Protein AF-A0A347ZSC9-F1 (afdb_monomer)

Organism: NCBI:txid913107

Secondary structure (DSSP, 8-state):
-------EEEEEEEEEE-SSEEEEE-TT--EEEEEHHHHHHHHHTT----TT-EEEEEEEEETTEEEEEEEEETTTTEEEE-B-TTS-BGGGG----

Mean predicted aligned error: 4.64 Å

Nearest PDB structures (foldseek):
  3d0f-assembly1_B  TM=7.060E-01  e=1.639E-01  Nitrosomonas europaea ATCC 19718
  5j3b-assembly1_A  TM=5.467E-01  e=3.364E-02  Acinetobacte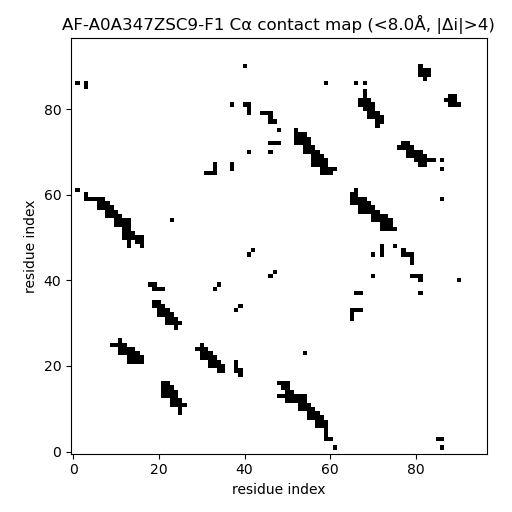r baumannii
  4q66-assembly1_A  TM=6.803E-01  e=3.830E-01  Saccharomyces cerevisiae R008
  5okz-assembly4_b  TM=5.439E-01  e=1.764E+00  Saccharomyces cerevisiae S288C
  4oo1-assembly1_H  TM=4.674E-01  e=1.489E+00  Saccharomyces cerevisiae S288C

Radius of gyration: 12.97 Å; Cα contacts (8 Å, |Δi|>4): 194; chains: 1; bounding box: 41×22×35 Å

pLDDT: mean 91.07, std 13.17, range [44.0, 98.69]

Solvent-accessible surface area (backbone atoms only — not comparable to full-atom values): 5690 Å² total; per-residue (Å²): 128,84,72,79,86,54,83,45,76,48,61,28,31,28,72,41,68,63,94,60,36,37,33,28,33,32,95,85,71,50,76,50,64,42,41,63,70,62,32,47,48,34,47,74,69,66,51,75,84,52,67,73,33,40,32,39,36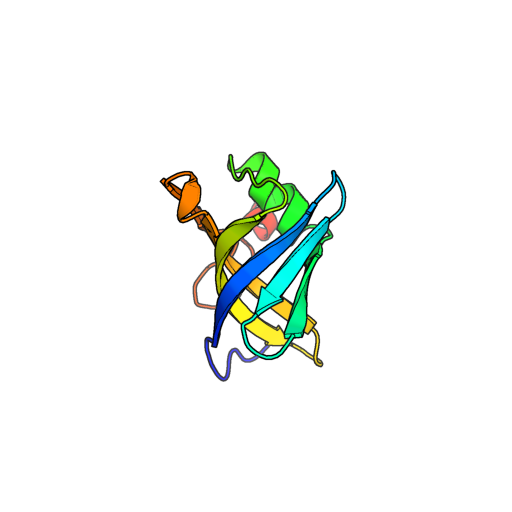,32,26,33,68,57,99,85,41,67,47,68,25,32,46,32,27,65,72,76,75,44,75,38,74,47,26,43,98,79,66,51,50,64,77,72,71,81,82,81,132

Foldseek 3Di:
DFAQPDKDKAKFFFQDDDQFWTWTAGPVRDIAIDGDPQSNVCVVQPDDDDGGFIKMFIAGDDPNHTQTQKIARPRVRDIDGQADPRSHGPVVPPPDD

Sequence (97 aa):
MAEVDAIYVIDGTVEFVDGDQMVIVDENNTRTIVENRAWRYAIEAGFNATINDRVQLSGFYDEGVFEAISLDNITRNITVRIREDSGRPLWAGGGER

Structure (mmCIF, N/CA/C/O backbone):
data_AF-A0A347ZSC9-F1
#
_entry.id   AF-A0A347ZSC9-F1
#
loop_
_atom_site.group_PDB
_atom_site.id
_atom_site.type_symbol
_atom_site.label_atom_id
_atom_site.label_alt_id
_atom_site.label_comp_id
_atom_site.label_asym_id
_atom_site.label_entity_id
_atom_site.label_seq_id
_atom_site.pdbx_PDB_ins_code
_atom_site.Cartn_x
_atom_site.Cartn_y
_atom_site.Cartn_z
_atom_site.occupancy
_atom_site.B_iso_or_equiv
_atom_site.auth_seq_id
_atom_site.auth_comp_id
_atom_site.auth_asym_id
_atom_site.auth_atom_id
_atom_site.pdbx_PDB_model_num
ATOM 1 N N . MET A 1 1 ? -0.201 -1.783 -24.516 1.00 48.72 1 MET A N 1
ATOM 2 C CA . MET A 1 1 ? -0.823 -2.758 -23.599 1.00 48.72 1 MET A CA 1
ATOM 3 C C . MET A 1 1 ? 0.274 -3.042 -22.599 1.00 48.72 1 MET A C 1
ATOM 5 O O . MET A 1 1 ? 1.314 -3.486 -23.060 1.00 48.72 1 MET A O 1
ATOM 9 N N . ALA A 1 2 ? 0.139 -2.614 -21.341 1.00 52.97 2 ALA A N 1
ATOM 10 C CA . ALA A 1 2 ? 1.178 -2.869 -20.342 1.00 52.97 2 ALA A CA 1
ATOM 11 C C . ALA A 1 2 ? 1.374 -4.389 -20.249 1.00 52.97 2 ALA A C 1
ATOM 13 O O . ALA A 1 2 ? 0.395 -5.119 -20.070 1.00 52.97 2 ALA A O 1
ATOM 14 N N . GLU A 1 3 ? 2.592 -4.860 -20.499 1.00 55.28 3 GLU A N 1
ATOM 15 C CA . GLU A 1 3 ? 2.951 -6.268 -20.364 1.00 55.28 3 GLU A CA 1
ATOM 16 C C . GLU A 1 3 ? 3.299 -6.491 -18.893 1.00 55.28 3 GLU A C 1
ATOM 18 O O . GLU A 1 3 ? 4.218 -5.876 -18.357 1.00 55.28 3 GLU A O 1
ATOM 23 N N . VAL A 1 4 ? 2.497 -7.298 -18.197 1.00 64.19 4 VAL A N 1
ATOM 24 C CA . VAL A 1 4 ? 2.780 -7.657 -16.804 1.00 64.19 4 VAL A CA 1
ATOM 25 C C . VAL A 1 4 ? 3.843 -8.752 -16.843 1.00 64.19 4 VAL A C 1
ATOM 27 O O . VAL A 1 4 ? 3.521 -9.937 -16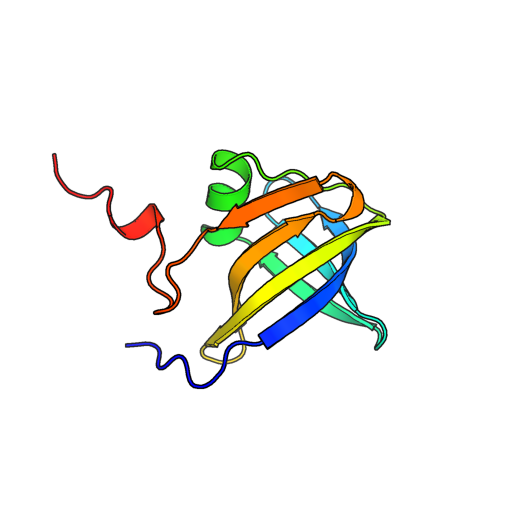.861 1.00 64.19 4 VAL A O 1
ATOM 30 N N . ASP A 1 5 ? 5.109 -8.347 -16.908 1.00 69.88 5 ASP A N 1
ATOM 31 C CA . ASP A 1 5 ? 6.245 -9.275 -16.990 1.00 69.88 5 AS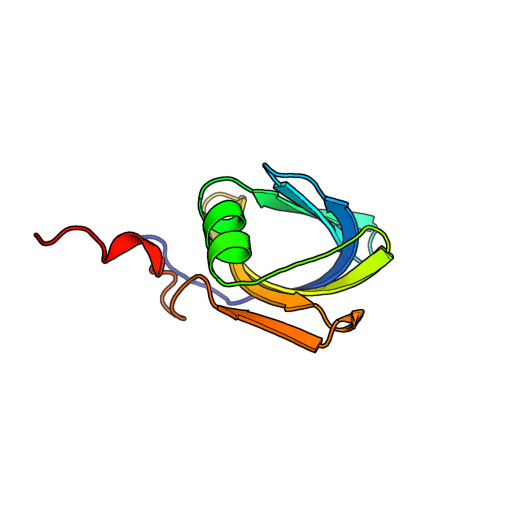P A CA 1
ATOM 32 C C . ASP A 1 5 ? 6.449 -10.067 -15.693 1.00 69.88 5 ASP A C 1
ATOM 34 O O . ASP A 1 5 ? 6.864 -11.228 -15.708 1.00 69.88 5 ASP A O 1
ATOM 38 N N . ALA A 1 6 ? 6.144 -9.444 -14.552 1.00 84.00 6 ALA A N 1
ATOM 39 C CA . ALA A 1 6 ? 6.238 -10.057 -13.237 1.00 84.00 6 ALA A CA 1
ATOM 40 C C . ALA A 1 6 ? 5.318 -9.366 -12.226 1.00 84.00 6 ALA A C 1
ATOM 42 O O . ALA A 1 6 ? 5.161 -8.143 -12.231 1.00 84.00 6 ALA A O 1
ATOM 43 N N . ILE A 1 7 ? 4.756 -10.167 -11.319 1.00 90.62 7 ILE A N 1
ATOM 44 C CA . ILE A 1 7 ? 4.075 -9.672 -10.125 1.00 90.62 7 ILE A CA 1
ATOM 45 C C . ILE A 1 7 ? 5.094 -9.566 -8.997 1.00 90.62 7 ILE A C 1
ATOM 47 O O . ILE A 1 7 ? 5.760 -10.543 -8.652 1.00 90.62 7 ILE A O 1
ATOM 51 N N . TYR A 1 8 ? 5.176 -8.384 -8.406 1.00 93.62 8 TYR A N 1
ATOM 52 C CA . TYR A 1 8 ? 5.988 -8.087 -7.240 1.00 93.62 8 TYR A CA 1
ATOM 53 C C . TYR A 1 8 ? 5.101 -8.042 -6.004 1.00 93.62 8 TYR A C 1
ATOM 55 O O . TYR A 1 8 ? 3.984 -7.524 -6.048 1.00 93.62 8 TYR A O 1
ATOM 63 N N . VAL A 1 9 ? 5.625 -8.572 -4.903 1.00 96.25 9 VAL A N 1
ATOM 64 C CA . VAL A 1 9 ? 5.024 -8.465 -3.574 1.00 96.25 9 VAL A CA 1
ATOM 65 C C . VAL A 1 9 ? 5.951 -7.608 -2.726 1.00 96.25 9 VAL A C 1
ATOM 67 O O . VAL A 1 9 ? 7.143 -7.896 -2.638 1.00 96.25 9 VAL A O 1
ATOM 70 N N . ILE A 1 10 ? 5.408 -6.535 -2.158 1.00 97.19 10 ILE A N 1
ATOM 71 C CA . ILE A 1 10 ? 6.145 -5.547 -1.373 1.00 97.19 10 ILE A CA 1
ATOM 72 C C . ILE A 1 10 ? 5.547 -5.519 0.027 1.00 97.19 10 ILE A C 1
ATOM 74 O O . ILE A 1 10 ? 4.413 -5.078 0.216 1.00 97.19 10 ILE A O 1
ATOM 78 N N . ASP A 1 11 ? 6.322 -5.971 1.005 1.00 98.12 11 ASP A N 1
ATOM 79 C CA . ASP A 1 11 ? 6.005 -5.821 2.420 1.00 98.12 11 ASP A CA 1
ATOM 80 C C . ASP A 1 11 ? 6.562 -4.490 2.934 1.00 98.12 11 ASP A C 1
ATOM 82 O O . ASP A 1 11 ? 7.717 -4.139 2.685 1.00 98.12 11 ASP A O 1
ATOM 86 N N . GLY A 1 12 ? 5.750 -3.738 3.672 1.00 98.06 12 GLY A N 1
ATOM 87 C CA . GLY A 1 12 ? 6.173 -2.441 4.178 1.00 98.06 12 GLY A CA 1
ATOM 88 C C . GLY A 1 12 ? 5.356 -1.929 5.350 1.00 98.06 12 GLY A C 1
ATOM 89 O O . GLY A 1 12 ? 4.379 -2.529 5.801 1.00 98.06 12 GLY A O 1
ATOM 90 N N . THR A 1 13 ? 5.794 -0.786 5.863 1.00 98.69 13 THR A N 1
ATOM 91 C CA . THR A 1 13 ? 5.092 -0.031 6.900 1.00 98.69 13 THR A CA 1
ATOM 92 C C . THR A 1 13 ? 4.620 1.294 6.329 1.00 98.69 13 THR A C 1
ATOM 94 O O . THR A 1 13 ? 5.365 1.961 5.616 1.00 98.69 13 THR A O 1
ATOM 97 N N . VAL A 1 14 ? 3.393 1.696 6.643 1.00 98.62 14 VAL A N 1
ATOM 98 C CA . VAL A 1 14 ? 2.847 2.987 6.210 1.00 98.62 14 VAL A CA 1
ATOM 99 C C . VAL A 1 14 ? 3.625 4.117 6.880 1.00 98.62 14 VAL A C 1
ATOM 101 O O . VAL A 1 14 ? 3.578 4.276 8.101 1.00 98.62 14 VAL A O 1
ATOM 104 N N . GLU A 1 15 ? 4.328 4.907 6.076 1.00 98.56 15 GLU A N 1
ATOM 105 C CA . GLU A 1 15 ? 5.073 6.093 6.510 1.00 98.56 15 GLU A CA 1
ATOM 106 C C . GLU A 1 15 ? 4.184 7.343 6.454 1.00 98.56 15 GLU A C 1
ATOM 108 O O . GLU A 1 15 ? 4.257 8.211 7.324 1.00 98.56 15 GLU A O 1
ATOM 113 N N . PHE A 1 16 ? 3.304 7.414 5.453 1.00 98.25 16 PHE A N 1
ATOM 114 C CA . PHE A 1 16 ? 2.399 8.535 5.227 1.00 98.25 16 PHE A CA 1
ATOM 115 C C . PHE A 1 16 ? 1.096 8.058 4.579 1.00 98.25 16 PHE A C 1
ATOM 117 O O . PHE A 1 16 ? 1.098 7.125 3.778 1.00 98.25 16 PHE A O 1
ATOM 124 N N . VAL A 1 17 ? -0.022 8.701 4.915 1.00 98.00 17 VAL A N 1
ATOM 125 C CA . VAL A 1 17 ? -1.318 8.447 4.277 1.00 98.00 17 VAL A CA 1
ATOM 126 C C . VAL A 1 17 ? -2.219 9.674 4.389 1.00 98.00 17 VAL A C 1
ATOM 128 O O . VAL A 1 17 ? -2.346 10.260 5.466 1.00 98.00 17 VAL A O 1
ATOM 131 N N . ASP A 1 18 ? -2.860 10.039 3.284 1.00 96.06 18 ASP A N 1
ATOM 132 C CA . ASP A 1 18 ? -3.898 11.064 3.215 1.00 96.06 18 ASP A CA 1
ATOM 133 C C . ASP A 1 18 ? -4.990 10.687 2.188 1.00 96.06 18 ASP A C 1
ATOM 135 O O . ASP A 1 18 ? -5.145 9.523 1.806 1.00 96.06 18 ASP A O 1
ATOM 139 N N . GLY A 1 19 ? -5.814 11.658 1.784 1.00 92.81 19 GLY A N 1
ATOM 140 C CA . GLY A 1 19 ? -6.887 11.438 0.810 1.00 92.81 19 GLY A CA 1
ATOM 141 C C . GLY A 1 19 ? -6.409 11.200 -0.628 1.00 92.81 19 GLY A C 1
ATOM 142 O O . GLY A 1 19 ? -7.183 10.690 -1.437 1.00 92.81 19 GLY A O 1
ATOM 143 N N . ASP A 1 20 ? -5.159 11.533 -0.944 1.00 95.19 20 ASP A N 1
ATOM 144 C CA . ASP A 1 20 ? -4.606 11.533 -2.299 1.00 95.19 20 ASP A CA 1
ATOM 145 C C . ASP A 1 20 ? -3.582 10.409 -2.516 1.00 95.19 20 ASP A C 1
ATOM 147 O O . ASP A 1 20 ? -3.485 9.880 -3.629 1.00 95.19 20 ASP A O 1
ATOM 151 N N . GLN A 1 21 ? -2.877 9.984 -1.462 1.00 97.12 21 GLN A N 1
ATOM 152 C CA . GLN A 1 21 ? -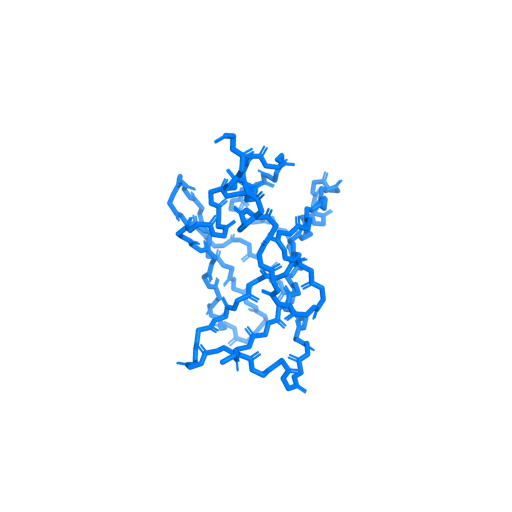1.883 8.916 -1.541 1.00 97.12 21 GLN A CA 1
ATOM 153 C C . GLN A 1 21 ? -1.652 8.162 -0.225 1.00 97.12 21 GLN A C 1
ATOM 155 O O . GLN A 1 21 ? -1.914 8.643 0.879 1.00 97.12 21 GLN A O 1
ATOM 160 N N . MET A 1 22 ? -1.042 6.989 -0.361 1.00 98.12 22 MET A N 1
ATOM 161 C CA . MET A 1 22 ? -0.379 6.252 0.708 1.00 98.12 22 MET A CA 1
ATOM 162 C C . MET A 1 22 ? 1.080 6.005 0.321 1.00 98.12 22 MET A C 1
ATOM 164 O O . MET A 1 22 ? 1.363 5.576 -0.796 1.00 98.12 22 MET A O 1
ATOM 168 N N . VAL A 1 23 ? 1.998 6.227 1.259 1.00 98.38 23 VAL A N 1
ATOM 169 C CA . VAL A 1 23 ? 3.422 5.915 1.113 1.00 98.38 23 VAL A CA 1
ATOM 170 C C . VAL A 1 23 ? 3.791 4.842 2.121 1.00 98.38 23 VAL A C 1
ATOM 172 O O . VAL A 1 23 ? 3.543 4.989 3.323 1.00 98.38 23 VAL A O 1
ATOM 175 N N . ILE A 1 24 ? 4.406 3.774 1.629 1.00 98.50 24 ILE A N 1
ATOM 176 C CA . ILE A 1 24 ? 4.956 2.704 2.454 1.00 98.50 24 ILE A CA 1
ATOM 177 C C . ILE A 1 24 ? 6.473 2.700 2.339 1.00 98.50 24 ILE A C 1
ATOM 179 O O . ILE A 1 24 ? 7.018 3.061 1.295 1.00 98.50 24 ILE A O 1
ATOM 183 N N . VAL A 1 25 ? 7.140 2.266 3.399 1.00 98.44 25 VAL A N 1
ATOM 184 C CA . VAL A 1 25 ? 8.581 2.035 3.429 1.00 98.44 25 VAL A CA 1
ATOM 185 C C . VAL A 1 25 ? 8.857 0.561 3.723 1.00 98.44 25 VAL A C 1
ATOM 187 O O . VAL A 1 25 ? 8.260 -0.010 4.642 1.00 98.44 25 VAL A O 1
ATOM 190 N N . ASP A 1 26 ? 9.713 -0.061 2.916 1.00 96.88 26 ASP A N 1
ATOM 191 C CA . ASP A 1 26 ? 10.155 -1.446 3.104 1.00 96.88 26 ASP A CA 1
ATOM 192 C C . ASP A 1 26 ? 11.352 -1.547 4.077 1.00 96.88 26 ASP A C 1
ATOM 194 O O . ASP A 1 26 ? 11.838 -0.549 4.618 1.00 96.88 26 ASP A O 1
ATOM 198 N N . GLU A 1 27 ? 11.859 -2.761 4.305 1.00 95.69 27 GLU A N 1
ATOM 199 C CA . GLU A 1 27 ? 13.023 -2.998 5.175 1.00 95.69 27 GLU A CA 1
ATOM 200 C C . GLU A 1 27 ? 14.340 -2.389 4.655 1.00 95.69 27 GLU A C 1
ATOM 202 O O . GLU A 1 27 ? 15.272 -2.160 5.429 1.00 95.69 27 GLU A O 1
ATOM 207 N N . ASN A 1 28 ? 14.412 -2.086 3.358 1.00 96.12 28 ASN A N 1
ATOM 208 C CA . ASN A 1 28 ? 15.566 -1.485 2.695 1.00 96.12 28 ASN A CA 1
ATOM 209 C C . ASN A 1 28 ? 15.487 0.052 2.658 1.00 96.12 28 ASN A C 1
ATOM 211 O O . ASN A 1 28 ? 16.365 0.695 2.082 1.00 96.12 28 ASN A O 1
ATOM 215 N N . ASN A 1 29 ? 14.483 0.655 3.306 1.00 95.88 29 ASN A N 1
ATOM 216 C CA . ASN A 1 29 ? 14.156 2.084 3.239 1.00 95.88 29 ASN A CA 1
ATOM 217 C C . ASN A 1 29 ? 13.727 2.564 1.839 1.00 95.88 29 ASN A C 1
ATOM 219 O O . ASN A 1 29 ? 13.825 3.755 1.528 1.00 95.88 29 ASN A O 1
ATOM 223 N N . THR A 1 30 ? 13.230 1.662 0.996 1.00 95.88 30 THR A N 1
ATOM 224 C CA . THR A 1 30 ? 12.636 2.009 -0.295 1.00 95.88 30 THR A CA 1
ATOM 225 C C . THR A 1 30 ? 11.196 2.444 -0.086 1.00 95.88 30 THR A C 1
ATOM 227 O O . THR A 1 30 ? 10.414 1.760 0.577 1.00 95.88 30 THR A O 1
ATOM 230 N N . ARG A 1 31 ? 10.830 3.586 -0.674 1.00 97.31 31 ARG A N 1
ATOM 231 C CA . ARG A 1 31 ? 9.462 4.104 -0.633 1.00 97.31 31 ARG A CA 1
ATOM 232 C C . ARG A 1 31 ? 8.670 3.637 -1.842 1.00 97.31 31 ARG A C 1
ATOM 234 O O . ARG A 1 31 ? 9.114 3.821 -2.972 1.00 97.31 31 ARG A O 1
ATOM 241 N N . THR A 1 32 ? 7.477 3.110 -1.596 1.00 97.44 32 THR A N 1
ATOM 242 C CA . THR A 1 32 ? 6.486 2.807 -2.635 1.00 97.44 32 THR A CA 1
ATOM 243 C C . THR A 1 32 ? 5.248 3.660 -2.400 1.00 97.44 32 THR A C 1
ATOM 245 O O . THR A 1 32 ? 4.758 3.749 -1.273 1.00 97.44 32 THR A O 1
ATOM 248 N N . ILE A 1 33 ? 4.761 4.302 -3.460 1.00 97.62 33 ILE A N 1
ATOM 249 C CA . ILE A 1 33 ? 3.623 5.222 -3.417 1.00 97.62 33 ILE A CA 1
ATOM 250 C C . ILE A 1 33 ? 2.439 4.563 -4.121 1.00 97.62 33 ILE A C 1
ATOM 252 O O . ILE A 1 33 ? 2.578 4.033 -5.221 1.00 97.62 33 ILE A O 1
ATOM 256 N N . VAL A 1 34 ? 1.271 4.607 -3.484 1.00 97.00 34 VAL A N 1
ATOM 257 C CA . VAL A 1 34 ? -0.016 4.263 -4.091 1.00 97.00 34 VAL A CA 1
ATOM 258 C C . VAL A 1 34 ? -0.858 5.530 -4.113 1.00 97.00 34 VAL A C 1
ATOM 260 O O . VAL A 1 34 ? -1.216 6.052 -3.061 1.00 97.00 34 VAL A O 1
ATOM 263 N N . GLU A 1 35 ? -1.175 6.030 -5.303 1.00 95.81 35 GLU A N 1
ATOM 264 C CA . GLU A 1 35 ? -1.804 7.344 -5.490 1.00 95.81 35 GLU A CA 1
ATOM 265 C C . GLU A 1 35 ? -2.880 7.333 -6.595 1.00 95.81 35 GLU A C 1
ATOM 267 O O . GLU A 1 35 ? -3.262 6.288 -7.142 1.00 95.81 35 GLU A O 1
ATOM 272 N N . ASN A 1 36 ? -3.401 8.516 -6.929 1.00 93.25 36 ASN A N 1
ATOM 273 C CA . ASN A 1 36 ? -4.306 8.755 -8.053 1.00 93.25 36 ASN A CA 1
ATOM 274 C C . ASN A 1 36 ? -5.568 7.872 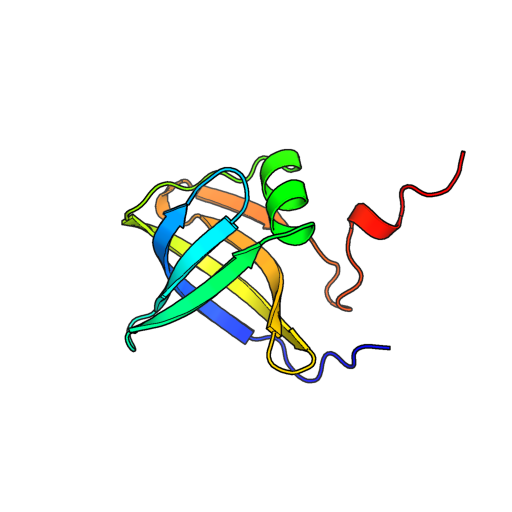-8.027 1.00 93.25 36 ASN A C 1
ATOM 276 O O . ASN A 1 36 ? -6.309 7.819 -7.044 1.00 93.25 36 ASN A O 1
ATOM 280 N N . ARG A 1 37 ? -5.922 7.255 -9.163 1.00 94.31 37 ARG A N 1
ATOM 281 C CA . ARG A 1 37 ? -7.165 6.483 -9.284 1.00 94.31 37 ARG A CA 1
ATOM 282 C C . ARG A 1 37 ? -7.082 5.145 -8.551 1.00 94.31 37 ARG A C 1
ATOM 284 O O . ARG A 1 37 ? -8.108 4.714 -8.035 1.00 94.31 37 ARG A O 1
ATOM 291 N N . ALA A 1 38 ? -5.892 4.550 -8.459 1.00 94.69 38 ALA A N 1
ATOM 292 C CA . ALA A 1 38 ? -5.661 3.317 -7.715 1.00 94.69 38 ALA A CA 1
ATOM 293 C C . ALA A 1 38 ? -5.955 3.515 -6.221 1.00 94.69 38 ALA A C 1
ATOM 295 O O . ALA A 1 38 ? -6.749 2.768 -5.650 1.00 94.69 38 ALA A O 1
ATOM 296 N N . TRP A 1 39 ? -5.405 4.576 -5.620 1.00 96.62 39 TRP A N 1
ATOM 297 C CA . TRP A 1 39 ? -5.655 4.902 -4.214 1.00 96.62 39 TRP A CA 1
ATOM 298 C C . TRP A 1 39 ? -7.118 5.242 -3.934 1.00 96.62 39 TRP A C 1
ATOM 300 O O . TRP A 1 39 ? -7.734 4.666 -3.038 1.00 96.62 39 TRP A O 1
ATOM 310 N N . ARG A 1 40 ? -7.717 6.117 -4.753 1.00 95.62 40 ARG A N 1
ATOM 311 C CA . ARG A 1 40 ? -9.136 6.473 -4.603 1.00 95.62 40 ARG A CA 1
ATOM 312 C C . ARG A 1 40 ? -10.043 5.250 -4.675 1.00 95.62 40 ARG A C 1
ATOM 314 O O . ARG A 1 40 ? -10.926 5.105 -3.839 1.00 95.62 40 ARG A O 1
ATOM 321 N N . TYR A 1 41 ? -9.800 4.357 -5.633 1.00 96.31 41 TYR A N 1
ATOM 322 C CA . TYR A 1 41 ? -10.576 3.128 -5.751 1.00 96.31 41 TYR A CA 1
ATOM 323 C C . TYR A 1 41 ? -10.363 2.193 -4.552 1.00 96.31 41 TYR A C 1
ATOM 325 O O . TYR A 1 41 ? -11.319 1.584 -4.088 1.00 96.31 41 TYR A O 1
ATOM 333 N N . ALA A 1 42 ? -9.144 2.100 -4.008 1.00 97.25 42 ALA A N 1
ATOM 334 C CA . ALA A 1 42 ? -8.886 1.323 -2.797 1.00 97.25 42 ALA A CA 1
ATOM 335 C C . ALA A 1 42 ? -9.710 1.828 -1.603 1.00 97.25 42 ALA A C 1
ATOM 337 O O . ALA A 1 42 ? -10.357 1.025 -0.930 1.00 97.25 42 ALA A O 1
ATOM 338 N N . ILE A 1 43 ? -9.736 3.148 -1.370 1.00 96.94 43 ILE A N 1
ATOM 339 C CA . ILE A 1 43 ? -10.560 3.762 -0.316 1.00 96.94 43 ILE A CA 1
ATOM 340 C C . ILE A 1 43 ? -12.051 3.489 -0.570 1.00 96.94 43 ILE A C 1
ATOM 342 O O . ILE A 1 43 ? -12.758 3.056 0.338 1.00 96.94 43 ILE A O 1
ATOM 346 N N . GLU A 1 44 ? -12.530 3.699 -1.803 1.00 95.75 44 GLU A N 1
ATOM 347 C CA . GLU A 1 44 ? -13.917 3.413 -2.213 1.00 95.75 44 GLU A CA 1
ATOM 348 C C . GLU A 1 44 ? -14.290 1.933 -1.986 1.00 95.75 44 GLU A C 1
ATOM 350 O O . GLU A 1 44 ? -15.422 1.629 -1.608 1.00 95.75 44 GLU A O 1
ATOM 355 N N . ALA A 1 45 ? -13.333 1.018 -2.166 1.00 95.56 45 ALA A N 1
ATOM 356 C CA . ALA A 1 45 ? -13.479 -0.419 -1.939 1.00 95.56 45 ALA A CA 1
ATOM 357 C C . ALA A 1 45 ? -13.370 -0.834 -0.456 1.00 95.56 45 ALA A C 1
ATOM 359 O O . ALA A 1 45 ? -13.486 -2.020 -0.147 1.00 95.56 45 ALA A O 1
ATOM 360 N N . GLY A 1 46 ? -13.168 0.116 0.463 1.00 96.81 46 GLY A N 1
ATOM 361 C CA . GLY A 1 46 ? -13.128 -0.125 1.907 1.00 96.81 46 GLY A CA 1
ATOM 362 C C . GLY A 1 46 ? -11.730 -0.304 2.497 1.00 96.81 46 GLY A C 1
ATOM 363 O O . GLY A 1 46 ? -11.611 -0.683 3.664 1.00 96.81 46 GLY A O 1
ATOM 364 N N . PHE A 1 47 ? -10.667 -0.028 1.737 1.00 98.00 47 PHE A N 1
ATOM 365 C CA . PHE A 1 47 ? -9.319 -0.016 2.292 1.00 98.00 47 PHE A CA 1
ATOM 366 C C . PHE A 1 47 ? -9.138 1.150 3.261 1.00 98.00 47 PHE A C 1
ATOM 368 O O . PHE A 1 47 ? -9.580 2.274 3.020 1.00 98.00 47 PHE A O 1
ATOM 375 N N . ASN A 1 48 ? -8.435 0.889 4.357 1.00 96.50 48 ASN A N 1
ATOM 376 C CA . ASN A 1 48 ? -8.021 1.912 5.300 1.00 96.50 48 ASN A CA 1
ATOM 377 C C . ASN A 1 48 ? -6.642 1.568 5.855 1.00 96.50 48 ASN A C 1
ATOM 379 O O . ASN A 1 48 ? -6.335 0.402 6.109 1.00 96.50 48 ASN A O 1
ATOM 383 N N . ALA A 1 49 ? -5.834 2.598 6.078 1.00 97.38 49 ALA A N 1
ATOM 384 C CA . ALA A 1 49 ? -4.526 2.478 6.688 1.00 97.38 49 ALA A CA 1
ATOM 385 C C . ALA A 1 49 ? -4.215 3.706 7.547 1.00 97.38 49 ALA A C 1
ATOM 387 O O . ALA A 1 49 ? -4.741 4.795 7.313 1.00 97.38 49 ALA A O 1
ATOM 388 N N . THR A 1 50 ? -3.357 3.521 8.544 1.00 98.06 50 THR A N 1
ATOM 389 C CA . THR A 1 50 ? -2.748 4.601 9.330 1.00 98.06 50 THR A CA 1
ATOM 390 C C . THR A 1 50 ? -1.238 4.449 9.368 1.00 98.06 50 THR A C 1
ATOM 392 O O . THR A 1 50 ? -0.725 3.346 9.201 1.00 98.06 50 THR A O 1
ATOM 395 N N . ILE A 1 51 ? -0.528 5.547 9.638 1.00 98.38 51 ILE A N 1
ATOM 396 C CA . ILE A 1 51 ? 0.924 5.530 9.868 1.00 98.38 51 ILE A CA 1
ATOM 397 C C . ILE A 1 51 ? 1.275 4.441 10.898 1.00 98.38 51 ILE A C 1
ATOM 399 O O . ILE A 1 51 ? 0.606 4.326 11.928 1.00 98.38 51 ILE A O 1
ATOM 403 N N . ASN A 1 52 ? 2.340 3.684 10.623 1.00 98.38 52 ASN A N 1
ATOM 404 C CA . ASN A 1 52 ? 2.817 2.491 11.340 1.00 98.38 52 ASN A CA 1
ATOM 405 C C . ASN A 1 52 ? 2.040 1.182 11.108 1.00 98.38 52 ASN A C 1
ATOM 407 O O . ASN A 1 52 ? 2.396 0.160 11.701 1.00 98.38 52 ASN A O 1
ATOM 411 N N . ASP A 1 53 ? 1.023 1.157 10.246 1.00 98.62 53 ASP A N 1
ATOM 412 C CA . ASP A 1 53 ? 0.416 -0.112 9.839 1.00 98.62 53 ASP A CA 1
ATOM 413 C C . ASP A 1 53 ? 1.380 -0.945 9.004 1.00 98.62 53 ASP A C 1
ATOM 415 O O . ASP A 1 53 ? 2.068 -0.416 8.131 1.00 98.62 53 ASP A O 1
ATOM 419 N N . ARG A 1 54 ? 1.370 -2.262 9.227 1.00 98.50 54 ARG A N 1
ATOM 420 C CA . ARG A 1 54 ? 2.027 -3.223 8.347 1.00 98.50 54 ARG A CA 1
ATOM 421 C C . ARG A 1 54 ? 1.094 -3.552 7.203 1.00 98.50 54 ARG A C 1
ATOM 423 O O . ARG A 1 54 ? -0.053 -3.951 7.427 1.00 98.50 54 ARG A O 1
ATOM 430 N N . VAL A 1 55 ? 1.609 -3.412 5.995 1.00 98.50 55 VAL A N 1
ATOM 431 C CA . VAL A 1 55 ? 0.869 -3.668 4.769 1.00 98.50 55 VAL A CA 1
ATOM 432 C C . VAL A 1 55 ? 1.700 -4.523 3.824 1.00 98.50 55 VAL A C 1
ATOM 434 O O . VAL A 1 55 ? 2.929 -4.497 3.862 1.00 98.50 55 VAL A O 1
ATOM 437 N N . GLN A 1 56 ? 1.009 -5.261 2.972 1.00 98.44 56 GLN A N 1
ATOM 438 C CA . GLN A 1 56 ? 1.581 -5.987 1.856 1.00 98.44 56 GLN A CA 1
ATOM 439 C C . GLN A 1 56 ? 0.876 -5.517 0.586 1.00 98.44 56 GLN A C 1
ATOM 441 O O . GLN A 1 56 ? -0.351 -5.437 0.534 1.00 98.44 56 GLN A O 1
ATOM 446 N N . LEU A 1 57 ? 1.651 -5.138 -0.422 1.00 97.88 57 LEU A N 1
ATOM 447 C CA . LEU A 1 57 ? 1.136 -4.729 -1.722 1.00 97.88 57 LEU A CA 1
ATOM 448 C C . LEU A 1 57 ? 1.519 -5.787 -2.746 1.00 97.88 57 LEU A C 1
ATOM 450 O O . LEU A 1 57 ? 2.655 -6.258 -2.743 1.00 97.88 57 LEU A O 1
ATOM 454 N N . SER A 1 58 ? 0.608 -6.119 -3.654 1.00 97.06 58 SER A N 1
ATOM 455 C CA . SER A 1 58 ? 0.957 -6.841 -4.878 1.00 97.06 58 SER A CA 1
ATOM 456 C C . SER A 1 58 ? 0.759 -5.933 -6.081 1.00 97.06 58 SER A C 1
ATOM 458 O O . SER A 1 58 ? -0.165 -5.118 -6.094 1.00 97.06 58 SER A O 1
ATOM 460 N N . GLY A 1 59 ? 1.618 -6.037 -7.088 1.00 95.50 59 GLY A N 1
ATOM 461 C CA . GLY A 1 59 ? 1.554 -5.165 -8.257 1.00 95.50 59 GLY A CA 1
ATOM 462 C C . GLY A 1 59 ? 2.623 -5.471 -9.291 1.00 95.50 59 GLY A C 1
ATOM 463 O O . GLY A 1 59 ? 3.288 -6.501 -9.227 1.00 95.50 59 GLY A O 1
ATOM 464 N N . PHE A 1 60 ? 2.788 -4.568 -10.244 1.00 93.69 60 PHE A N 1
ATOM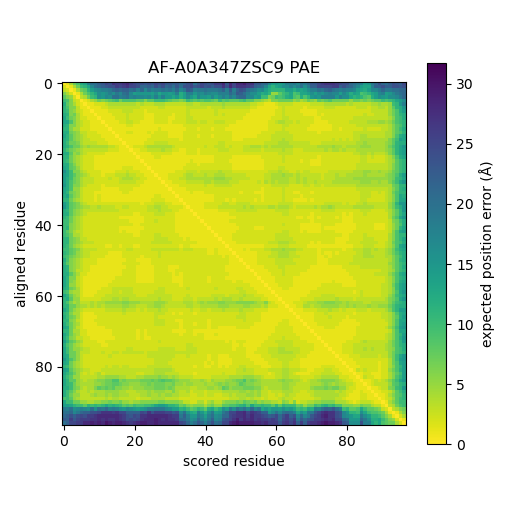 465 C CA . PHE A 1 60 ? 3.814 -4.636 -11.282 1.00 93.69 60 PHE A CA 1
ATOM 466 C C . PHE A 1 60 ? 4.401 -3.249 -11.527 1.00 93.69 60 PHE A C 1
ATOM 468 O O . PHE A 1 60 ? 3.837 -2.254 -11.079 1.00 93.69 60 PHE A O 1
ATOM 475 N N . TYR A 1 61 ? 5.537 -3.181 -12.215 1.00 91.19 61 TYR A N 1
ATOM 476 C CA . TYR A 1 61 ? 6.106 -1.907 -12.645 1.00 91.19 61 TYR A CA 1
ATOM 477 C C . TYR A 1 61 ? 5.751 -1.639 -14.106 1.00 91.19 61 TYR A C 1
ATOM 479 O O . TYR A 1 61 ? 6.014 -2.481 -14.960 1.00 91.19 61 TYR A O 1
ATOM 487 N N . ASP A 1 62 ? 5.198 -0.461 -14.387 1.00 89.00 62 ASP A N 1
ATOM 488 C CA . ASP A 1 62 ? 4.940 0.049 -15.737 1.00 89.00 62 ASP A CA 1
ATOM 489 C C . ASP A 1 62 ? 5.674 1.381 -15.889 1.00 89.00 62 ASP A C 1
ATOM 491 O O . ASP A 1 62 ? 5.482 2.298 -15.094 1.00 89.00 62 ASP A O 1
ATOM 495 N N . GLU A 1 63 ? 6.613 1.458 -16.834 1.00 89.69 63 GLU A N 1
ATOM 496 C CA . GLU A 1 63 ? 7.467 2.641 -17.048 1.00 89.69 63 GLU A CA 1
ATOM 497 C C . GLU A 1 63 ? 8.154 3.179 -15.764 1.00 89.69 63 GLU A C 1
ATOM 499 O O . GLU A 1 63 ? 8.427 4.370 -15.627 1.00 89.69 63 GLU A O 1
ATOM 504 N N . GLY A 1 64 ? 8.463 2.287 -14.813 1.00 87.94 64 GLY A N 1
ATOM 505 C CA . GLY A 1 64 ? 9.099 2.626 -13.531 1.00 87.94 64 GLY A CA 1
ATOM 506 C C . GLY A 1 64 ? 8.133 3.060 -12.421 1.00 87.94 64 GLY A C 1
ATOM 507 O O . GLY A 1 64 ? 8.581 3.352 -11.313 1.00 87.94 64 GLY A O 1
ATOM 508 N N . VAL A 1 65 ? 6.825 3.061 -12.681 1.00 90.81 65 VAL A N 1
ATOM 509 C CA . VAL A 1 65 ? 5.770 3.340 -11.699 1.00 90.81 65 VAL A CA 1
ATOM 510 C C . VAL A 1 65 ? 5.214 2.027 -11.161 1.00 90.81 65 VAL A C 1
ATOM 512 O O . VAL A 1 65 ? 4.962 1.098 -11.924 1.00 90.81 65 VAL A O 1
ATOM 515 N N . PHE A 1 66 ? 5.024 1.938 -9.844 1.00 93.88 66 PHE A N 1
ATOM 516 C CA . PHE A 1 66 ? 4.405 0.766 -9.231 1.00 93.88 66 PHE A CA 1
ATOM 517 C C . PHE A 1 66 ? 2.879 0.821 -9.366 1.00 93.88 66 PHE A C 1
ATOM 519 O O . PHE A 1 66 ? 2.212 1.680 -8.791 1.00 93.88 66 PHE A O 1
ATOM 526 N N . GLU A 1 67 ? 2.324 -0.138 -10.094 1.00 94.44 67 GLU A N 1
ATOM 527 C CA . GLU A 1 67 ? 0.899 -0.299 -10.336 1.00 94.44 67 GLU A CA 1
ATOM 528 C C . GLU A 1 67 ? 0.332 -1.397 -9.430 1.00 94.44 67 GLU A C 1
ATOM 530 O O . GLU A 1 67 ? 0.471 -2.596 -9.685 1.00 94.44 67 GL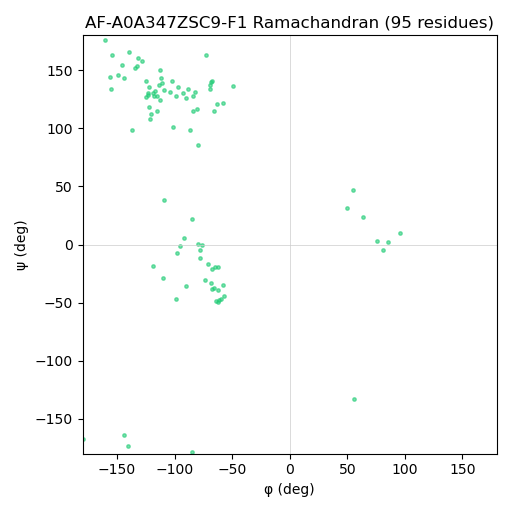U A O 1
ATOM 535 N N . ALA A 1 68 ? -0.329 -0.982 -8.348 1.00 96.00 68 ALA A N 1
ATOM 536 C CA . ALA A 1 68 ? -0.889 -1.907 -7.369 1.00 96.00 68 ALA A CA 1
ATOM 537 C C . ALA A 1 68 ? -2.090 -2.697 -7.927 1.00 96.00 68 ALA A C 1
ATOM 539 O O . ALA A 1 68 ? -3.016 -2.132 -8.515 1.00 96.00 68 ALA A O 1
ATOM 540 N N . ILE A 1 69 ? -2.088 -4.009 -7.690 1.00 96.31 69 ILE A N 1
ATOM 541 C CA . ILE A 1 69 ? -3.159 -4.970 -7.980 1.00 96.31 69 ILE A CA 1
ATOM 542 C C . ILE A 1 69 ? -3.989 -5.256 -6.729 1.00 96.31 69 ILE A C 1
ATOM 544 O O . ILE A 1 69 ? -5.221 -5.217 -6.798 1.00 96.31 69 ILE A O 1
ATOM 548 N N . SER A 1 70 ? -3.343 -5.521 -5.591 1.00 97.38 70 SER A N 1
ATOM 549 C CA . SER A 1 70 ? -3.997 -5.671 -4.286 1.00 97.38 70 SER A CA 1
ATOM 550 C C . SER A 1 70 ? -3.261 -4.898 -3.205 1.00 97.38 70 SER A C 1
ATOM 552 O O . SER A 1 70 ? -2.050 -4.687 -3.289 1.00 97.38 70 SER A O 1
ATOM 554 N N . LEU A 1 71 ? -4.020 -4.487 -2.192 1.00 98.38 71 LEU A N 1
ATOM 555 C CA . LEU A 1 71 ? -3.500 -3.907 -0.966 1.00 98.38 71 LEU A CA 1
ATOM 556 C C . LEU A 1 71 ? -4.040 -4.713 0.215 1.00 98.38 71 LEU A C 1
ATOM 558 O O . LEU A 1 71 ? -5.255 -4.866 0.376 1.00 98.38 71 LEU A O 1
ATOM 562 N N . ASP A 1 72 ? -3.132 -5.164 1.065 1.00 98.56 72 ASP A N 1
ATOM 563 C CA . ASP A 1 72 ? -3.414 -5.977 2.234 1.00 98.56 72 ASP A CA 1
ATOM 564 C C . ASP A 1 72 ? -2.903 -5.235 3.470 1.00 98.56 72 ASP A C 1
ATOM 566 O O . ASP A 1 72 ? -1.702 -5.112 3.695 1.00 98.56 72 ASP A O 1
ATOM 570 N N . ASN A 1 73 ? -3.808 -4.703 4.288 1.00 98.38 73 ASN A N 1
ATOM 571 C CA . ASN A 1 73 ? -3.467 -4.152 5.591 1.00 98.38 73 ASN A CA 1
ATOM 572 C C . ASN A 1 73 ? -3.487 -5.271 6.626 1.00 98.38 73 ASN A C 1
ATOM 574 O O . ASN A 1 73 ? -4.541 -5.643 7.148 1.00 98.38 73 ASN A O 1
ATOM 578 N N . ILE A 1 74 ? -2.301 -5.788 6.932 1.00 98.31 74 ILE A N 1
ATOM 579 C CA . ILE A 1 74 ? -2.100 -6.916 7.839 1.00 98.31 74 ILE A CA 1
ATOM 580 C C . ILE A 1 74 ? -2.455 -6.528 9.275 1.00 98.31 74 ILE A C 1
ATOM 582 O O . ILE A 1 74 ? -3.068 -7.316 9.992 1.00 98.31 74 ILE A O 1
ATOM 586 N N . THR A 1 75 ? -2.132 -5.298 9.692 1.00 98.19 75 THR A N 1
ATOM 587 C CA . THR A 1 75 ? -2.469 -4.801 11.037 1.00 98.19 75 THR A CA 1
ATOM 588 C C . THR A 1 75 ? -3.982 -4.759 11.265 1.00 98.19 75 THR A C 1
ATOM 590 O O . THR A 1 75 ? -4.450 -5.067 12.361 1.00 98.19 75 THR A O 1
ATOM 593 N N . ARG A 1 76 ? -4.753 -4.374 10.243 1.00 96.94 76 ARG A N 1
ATOM 594 C CA . ARG A 1 76 ? -6.215 -4.214 10.327 1.00 96.94 76 ARG A CA 1
ATOM 595 C C . ARG A 1 76 ? -7.007 -5.415 9.810 1.00 96.94 76 ARG A C 1
ATOM 597 O O . ARG A 1 76 ? -8.225 -5.431 9.969 1.00 96.94 76 ARG A O 1
ATOM 604 N N . ASN A 1 77 ? -6.341 -6.402 9.213 1.00 97.75 77 ASN A N 1
ATOM 605 C CA . ASN A 1 77 ? -6.960 -7.548 8.546 1.00 97.75 77 ASN A CA 1
ATOM 606 C C . ASN A 1 77 ? -7.967 -7.120 7.455 1.00 97.75 77 ASN A C 1
ATOM 608 O O . ASN A 1 77 ? -9.099 -7.607 7.404 1.00 97.75 77 ASN A O 1
ATOM 612 N N . ILE A 1 78 ? -7.552 -6.168 6.611 1.00 97.94 78 ILE A N 1
ATOM 613 C CA . ILE A 1 78 ? -8.331 -5.645 5.479 1.00 97.94 78 ILE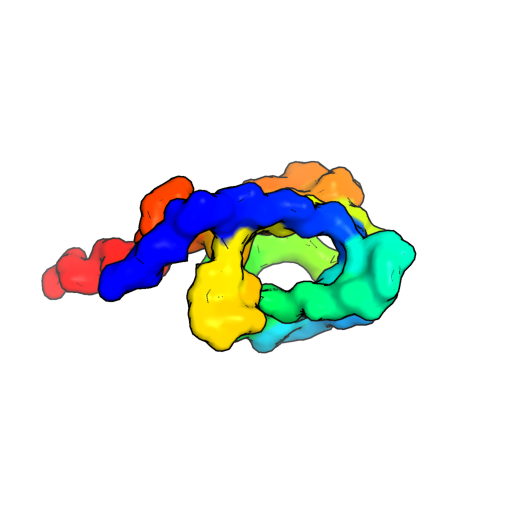 A CA 1
ATOM 614 C C . ILE A 1 78 ? -7.573 -5.950 4.193 1.00 97.94 78 ILE A C 1
ATOM 616 O O . ILE A 1 78 ? -6.425 -5.544 4.055 1.00 97.94 78 ILE A O 1
ATOM 620 N N . THR A 1 79 ? -8.244 -6.570 3.229 1.00 97.88 79 THR A N 1
ATOM 621 C CA . THR A 1 79 ? -7.702 -6.818 1.890 1.00 97.88 79 THR A CA 1
ATOM 622 C C . THR A 1 79 ? -8.624 -6.198 0.855 1.00 97.88 79 THR A C 1
ATOM 624 O O . THR A 1 79 ? -9.830 -6.448 0.871 1.00 97.88 79 THR A O 1
ATOM 627 N N . VAL A 1 80 ? -8.058 -5.432 -0.076 1.00 97.62 80 VAL A N 1
ATOM 628 C CA . VAL A 1 80 ? -8.763 -4.981 -1.279 1.00 97.62 80 VAL A CA 1
ATOM 629 C C . VAL A 1 80 ? -7.995 -5.381 -2.528 1.00 97.62 80 VAL A C 1
ATOM 631 O O . VAL A 1 80 ? -6.771 -5.286 -2.599 1.00 97.62 80 VAL A O 1
ATOM 634 N N . ARG A 1 81 ? -8.736 -5.787 -3.555 1.00 96.38 81 ARG A N 1
ATOM 635 C CA . ARG A 1 81 ? -8.219 -5.955 -4.911 1.00 96.38 81 ARG A CA 1
ATOM 636 C C . ARG A 1 81 ? -8.695 -4.767 -5.743 1.00 96.38 81 ARG A C 1
ATOM 638 O O . ARG A 1 81 ? -9.875 -4.427 -5.702 1.00 96.38 81 ARG A O 1
ATOM 645 N N . ILE A 1 82 ? -7.781 -4.133 -6.471 1.00 95.12 82 ILE A N 1
ATOM 646 C CA . ILE A 1 82 ? -8.045 -2.917 -7.256 1.00 95.12 82 ILE A CA 1
ATOM 647 C C . ILE A 1 82 ? -7.800 -3.108 -8.764 1.00 95.12 82 ILE A C 1
ATOM 649 O O . ILE A 1 82 ? -8.357 -2.364 -9.575 1.00 95.12 82 ILE A O 1
ATOM 653 N N . ARG A 1 83 ? -7.056 -4.150 -9.159 1.00 94.25 83 ARG A N 1
ATOM 654 C CA . ARG A 1 83 ? -6.896 -4.605 -10.553 1.00 94.25 83 ARG A CA 1
ATOM 655 C C . ARG A 1 83 ? -7.113 -6.118 -10.663 1.00 94.25 83 ARG A C 1
ATOM 657 O O . ARG A 1 83 ? -7.043 -6.841 -9.672 1.00 94.25 83 ARG A O 1
ATOM 664 N N . GLU A 1 84 ? -7.389 -6.594 -11.870 1.00 89.94 84 GLU A N 1
ATOM 665 C CA . GLU A 1 84 ? -7.289 -8.014 -12.224 1.00 89.94 84 GLU A CA 1
ATOM 666 C C . GLU A 1 84 ? -5.808 -8.426 -12.327 1.00 89.94 84 GLU A C 1
ATOM 668 O O . GLU A 1 84 ? -4.937 -7.571 -12.482 1.00 89.94 84 GLU A O 1
ATOM 673 N N . ASP A 1 85 ? -5.510 -9.729 -12.294 1.00 83.12 85 ASP A N 1
ATOM 674 C CA . ASP A 1 85 ? -4.128 -10.238 -12.406 1.00 83.12 85 ASP A CA 1
ATOM 675 C C . ASP A 1 85 ? -3.470 -9.879 -13.756 1.00 83.12 85 ASP A C 1
ATOM 677 O O . ASP A 1 85 ? -2.251 -9.836 -13.872 1.00 83.12 85 ASP A O 1
ATOM 681 N N . SER A 1 86 ? -4.278 -9.550 -14.769 1.00 83.31 86 SER A N 1
ATOM 682 C CA . SER A 1 86 ? -3.839 -9.014 -16.065 1.00 83.31 86 SER A CA 1
ATOM 683 C C . SER A 1 86 ? -3.427 -7.535 -16.027 1.00 83.31 86 SER A C 1
ATOM 685 O O . SER A 1 86 ? -3.119 -6.959 -17.068 1.00 83.31 86 SER A O 1
ATOM 687 N N . GLY A 1 87 ? -3.504 -6.880 -14.865 1.00 85.38 87 GLY A N 1
ATOM 688 C CA . GLY A 1 87 ? -3.257 -5.447 -14.690 1.00 85.38 87 GLY A CA 1
ATOM 689 C C . GLY A 1 87 ? -4.443 -4.549 -15.060 1.00 85.38 87 GLY A C 1
ATOM 690 O O . GLY A 1 87 ? -4.397 -3.336 -14.819 1.00 85.38 87 GLY A O 1
ATOM 691 N N . ARG A 1 88 ? -5.539 -5.116 -15.592 1.00 88.75 88 ARG A N 1
ATOM 692 C CA . ARG A 1 88 ? -6.752 -4.361 -15.935 1.00 88.75 88 ARG A CA 1
ATOM 693 C C . ARG A 1 88 ? -7.383 -3.757 -14.672 1.00 88.75 88 ARG A C 1
ATOM 695 O O . ARG A 1 88 ? -7.757 -4.502 -13.766 1.00 88.75 88 ARG A O 1
ATOM 702 N N . PRO A 1 89 ? -7.544 -2.425 -14.595 1.00 92.06 89 PRO A N 1
ATOM 703 C CA . PRO A 1 89 ? -8.153 -1.816 -13.427 1.00 92.06 89 PRO A CA 1
ATOM 704 C C . PRO A 1 89 ? -9.639 -2.128 -13.289 1.00 92.06 89 PRO A C 1
ATOM 706 O O . PRO A 1 89 ? -10.395 -2.020 -14.256 1.00 92.06 89 PRO A O 1
ATOM 709 N N . LEU A 1 90 ? -10.081 -2.432 -12.064 1.00 91.44 90 LEU A N 1
ATOM 710 C CA . LEU A 1 90 ? -11.486 -2.756 -11.787 1.00 91.44 90 LEU A CA 1
ATOM 711 C C . LEU A 1 90 ? -12.415 -1.544 -11.970 1.00 91.44 90 LEU A C 1
ATOM 713 O O . LEU A 1 90 ? -13.597 -1.704 -12.264 1.00 91.44 90 LEU A O 1
ATOM 717 N N . TRP A 1 91 ? -11.875 -0.323 -11.909 1.00 89.69 91 TRP A N 1
ATOM 718 C CA . TRP A 1 91 ? -12.615 0.904 -12.218 1.00 89.69 91 TRP A CA 1
ATOM 719 C C . TRP A 1 91 ? -12.795 1.174 -13.720 1.00 89.69 91 TRP A C 1
ATOM 721 O O . TRP A 1 91 ? -13.571 2.056 -14.082 1.00 89.69 91 TRP A O 1
ATOM 731 N N . ALA A 1 92 ? -12.099 0.455 -14.608 1.00 81.75 92 ALA A N 1
ATOM 732 C CA . ALA A 1 92 ? -12.170 0.686 -16.055 1.00 81.75 92 ALA A CA 1
ATOM 733 C C . ALA A 1 92 ? -13.440 0.104 -16.716 1.00 81.75 92 ALA A C 1
ATOM 735 O O . ALA A 1 92 ? -13.647 0.299 -17.909 1.00 81.75 92 ALA A O 1
ATOM 736 N N . GLY A 1 93 ? -14.289 -0.610 -15.965 1.00 67.19 93 GLY A N 1
ATOM 737 C CA . GLY A 1 93 ? -15.516 -1.250 -16.467 1.00 67.19 93 GLY A CA 1
ATOM 738 C C . GLY A 1 93 ? -16.813 -0.445 -16.302 1.00 67.19 93 GLY A C 1
ATOM 739 O O . GLY A 1 93 ? -17.863 -0.919 -16.712 1.00 67.19 93 GLY A O 1
ATOM 740 N N . GLY A 1 94 ? -16.775 0.754 -15.711 1.00 55.69 94 GLY A N 1
ATOM 741 C CA . GLY A 1 94 ? -17.973 1.555 -15.397 1.00 55.69 94 GLY A CA 1
ATOM 742 C C . GLY A 1 94 ? -18.511 2.432 -16.536 1.00 55.69 94 GLY A C 1
ATOM 743 O O . GLY A 1 94 ? -19.168 3.433 -16.262 1.00 55.69 94 GLY A O 1
ATOM 744 N N . GLY A 1 95 ? -18.189 2.106 -17.788 1.00 45.53 95 GLY A N 1
ATOM 745 C CA . GLY A 1 95 ? -18.481 2.916 -18.971 1.00 45.53 95 GLY A CA 1
ATOM 746 C C . GLY A 1 95 ? -19.559 2.342 -19.887 1.00 45.53 95 GLY A C 1
ATOM 747 O O . GLY A 1 95 ? -19.399 2.443 -21.093 1.00 45.53 95 GLY A O 1
ATOM 748 N N . GLU A 1 96 ? -20.624 1.738 -19.359 1.00 44.00 96 GLU A N 1
ATOM 749 C CA . GLU A 1 96 ? -21.825 1.424 -20.147 1.00 44.00 96 GLU A CA 1
ATOM 750 C C . GLU A 1 96 ? -23.078 1.774 -19.332 1.00 44.00 96 GLU A C 1
ATOM 752 O O . GLU A 1 96 ? -23.517 1.032 -18.451 1.00 44.00 96 GLU A O 1
ATOM 757 N N . ARG A 1 97 ? -23.639 2.951 -19.614 1.00 44.78 97 ARG A N 1
ATOM 758 C CA . ARG A 1 97 ? -25.071 3.221 -19.483 1.00 44.78 97 ARG A CA 1
ATOM 759 C C . ARG A 1 97 ? -25.562 3.810 -20.790 1.00 44.78 97 ARG A C 1
ATOM 761 O O . ARG A 1 97 ? -24.824 4.655 -21.341 1.00 44.78 97 ARG A O 1
#